Protein AF-A0A444KCE2-F1 (afdb_monomer_lite)

Foldseek 3Di:
DDQDDLALQVLLVLLVVQLVVQCVVVVVDDSVVSSVVSLVVLCVQLVHDPVQSVCSNVSHNFDQSSSQSSCVSSVHHSVVRVDDRHGD

Sequence (88 aa):
MSVPSFSPAMLQLFLYAHCVAAHGRTPRLKFQTAAEREKARLRKLARITVNQMHSAWMGRLPTPEPRARLWAVLGHFPSDFGVVLTHG

Secondary structure (DSSP, 8-state):
-PPPP--HHHHHHHHHHHHHHHHHT-TTS-HHHHHHHHHHHHHHHTT--HHHHHHHHTT----HHHHHHHHHHTT--GGGGTPPP---

pLDDT: mean 94.82, std 6.28, range [53.22, 98.5]

Radius of gyration: 13.15 Å; chains: 1; bounding box: 34×29×34 Å

Structure (mmCIF, N/CA/C/O backbone):
data_AF-A0A444KCE2-F1
#
_entry.id   AF-A0A444KCE2-F1
#
loop_
_atom_site.group_PDB
_atom_site.id
_atom_site.type_symbol
_atom_site.label_atom_id
_atom_site.label_alt_id
_atom_site.label_comp_id
_atom_site.label_asym_id
_atom_site.label_entity_id
_atom_site.label_seq_id
_atom_site.pdbx_PDB_ins_code
_atom_site.Cartn_x
_atom_site.Cartn_y
_atom_site.Cartn_z
_atom_site.occupancy
_atom_site.B_iso_or_equiv
_atom_site.auth_seq_id
_atom_site.auth_comp_id
_atom_site.auth_asym_id
_atom_site.auth_atom_id
_atom_site.pdbx_PDB_model_num
ATOM 1 N N . MET A 1 1 ? -16.715 -18.528 4.287 1.00 53.22 1 MET A N 1
ATOM 2 C CA . MET A 1 1 ? -15.753 -17.658 3.573 1.00 53.22 1 MET A CA 1
ATOM 3 C C . MET A 1 1 ? -14.788 -17.085 4.598 1.00 53.22 1 MET A C 1
ATOM 5 O O . MET A 1 1 ? -15.252 -16.658 5.646 1.00 53.22 1 MET A O 1
ATOM 9 N N . SER A 1 2 ? -13.477 -17.141 4.358 1.00 81.44 2 SER A N 1
ATOM 10 C CA . SER A 1 2 ? -12.474 -16.529 5.243 1.00 81.44 2 SER A CA 1
ATOM 11 C C . SER A 1 2 ? -12.441 -15.013 5.040 1.00 81.44 2 SER A C 1
ATOM 13 O O . SER A 1 2 ? -12.409 -14.559 3.898 1.00 81.44 2 SER A O 1
ATOM 15 N N . VAL A 1 3 ? -12.422 -14.237 6.124 1.00 82.75 3 VAL A N 1
ATOM 16 C CA . VAL A 1 3 ? -12.282 -12.773 6.059 1.00 82.75 3 VAL A CA 1
ATOM 17 C C . VAL A 1 3 ? -10.866 -12.418 5.572 1.00 82.75 3 VAL A C 1
ATOM 19 O O . VAL A 1 3 ? -9.898 -12.961 6.112 1.00 82.75 3 VAL A O 1
ATOM 22 N N . PRO A 1 4 ? -10.704 -11.544 4.561 1.00 88.00 4 PRO A N 1
ATOM 23 C CA . PRO A 1 4 ? -9.386 -11.133 4.089 1.00 88.00 4 PRO A CA 1
ATOM 24 C C . PRO A 1 4 ? -8.614 -10.347 5.155 1.00 88.00 4 PRO A C 1
ATOM 26 O O . PRO A 1 4 ? -9.169 -9.551 5.912 1.00 88.00 4 PRO A O 1
ATOM 29 N N . SER A 1 5 ? -7.299 -10.560 5.197 1.00 91.62 5 SER A N 1
ATOM 30 C CA . SER A 1 5 ? -6.411 -9.891 6.148 1.00 91.62 5 SER A CA 1
ATOM 31 C C . SER A 1 5 ? -5.940 -8.541 5.613 1.00 91.62 5 SER A C 1
ATOM 33 O O . SER A 1 5 ? -5.241 -8.480 4.607 1.00 91.62 5 SER A O 1
ATOM 35 N N . PHE A 1 6 ? -6.210 -7.470 6.359 1.00 94.25 6 PHE A N 1
ATOM 36 C CA . PHE A 1 6 ? -5.689 -6.118 6.103 1.00 94.25 6 PHE A CA 1
ATOM 37 C C . PHE A 1 6 ? -4.587 -5.713 7.100 1.00 94.25 6 PHE A C 1
ATOM 39 O O . PHE A 1 6 ? -4.426 -4.539 7.458 1.00 94.25 6 PHE A O 1
ATOM 46 N N . SER A 1 7 ? -3.828 -6.703 7.578 1.00 94.19 7 SER A N 1
ATOM 47 C CA . SER A 1 7 ? -2.717 -6.508 8.510 1.00 94.19 7 SER A CA 1
ATOM 48 C C . SER A 1 7 ? -1.562 -5.703 7.888 1.00 94.19 7 SER A C 1
ATOM 50 O O . SER A 1 7 ? -1.404 -5.685 6.662 1.00 94.19 7 SER A O 1
ATOM 52 N N . PRO A 1 8 ? -0.709 -5.056 8.706 1.00 96.56 8 PRO A N 1
ATOM 53 C CA . PRO A 1 8 ? 0.489 -4.373 8.215 1.00 96.56 8 PRO A CA 1
ATOM 54 C C . PRO A 1 8 ? 1.427 -5.277 7.398 1.00 96.56 8 PRO A C 1
ATOM 56 O O . PRO A 1 8 ? 1.955 -4.842 6.375 1.00 96.56 8 PRO A O 1
ATOM 59 N 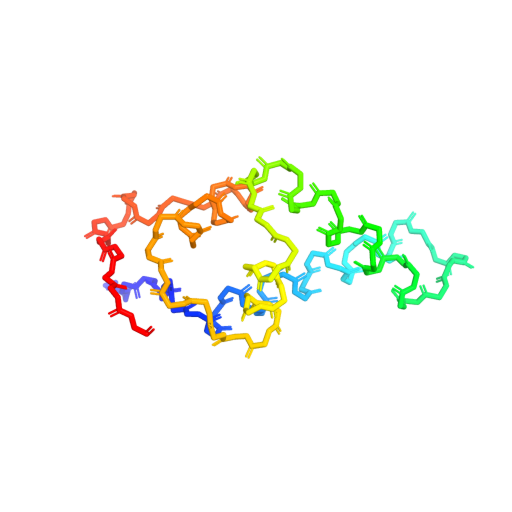N . ALA A 1 9 ? 1.582 -6.544 7.794 1.00 96.19 9 ALA A N 1
ATOM 60 C CA . ALA A 1 9 ? 2.373 -7.525 7.050 1.00 96.19 9 ALA A CA 1
ATOM 61 C C . ALA A 1 9 ? 1.765 -7.836 5.672 1.00 96.19 9 ALA A C 1
ATOM 63 O O . ALA A 1 9 ? 2.486 -7.922 4.680 1.00 96.19 9 ALA A O 1
ATOM 64 N N . MET A 1 10 ? 0.434 -7.942 5.575 1.00 96.69 10 MET A N 1
ATOM 65 C CA . MET A 1 10 ? -0.222 -8.146 4.281 1.00 96.69 10 MET A CA 1
ATOM 66 C C . MET A 1 10 ? -0.048 -6.929 3.370 1.00 96.69 10 MET A C 1
ATOM 68 O O . MET A 1 10 ? 0.235 -7.070 2.183 1.00 96.69 10 MET A O 1
ATOM 72 N N . LEU A 1 11 ? -0.135 -5.723 3.933 1.00 97.50 11 LEU A N 1
ATOM 73 C CA . LEU A 1 11 ? 0.101 -4.499 3.175 1.00 97.50 11 LEU A CA 1
ATOM 74 C C . LEU A 1 11 ? 1.526 -4.446 2.599 1.00 97.50 11 LEU A C 1
ATOM 76 O O . LEU A 1 11 ? 1.703 -4.074 1.441 1.00 97.50 11 LEU A O 1
ATOM 80 N N . GLN A 1 12 ? 2.536 -4.865 3.367 1.00 98.06 12 GLN A N 1
ATOM 81 C CA . GLN A 1 12 ? 3.917 -4.959 2.885 1.00 98.06 12 GLN A CA 1
ATOM 82 C C . GLN A 1 12 ? 4.037 -5.872 1.656 1.00 98.06 12 GLN A C 1
ATOM 84 O O . GLN A 1 12 ? 4.699 -5.503 0.684 1.00 98.06 12 GLN A O 1
ATOM 89 N N . LEU A 1 13 ? 3.379 -7.035 1.674 1.00 97.62 13 LEU A N 1
ATOM 90 C CA . LEU A 1 13 ? 3.396 -7.978 0.551 1.00 97.62 13 LEU A CA 1
ATOM 91 C C . LEU A 1 13 ? 2.819 -7.350 -0.723 1.00 97.62 13 LEU A C 1
ATOM 93 O O . LEU A 1 13 ? 3.432 -7.439 -1.787 1.00 97.62 13 LEU A O 1
ATOM 97 N N . PHE A 1 14 ? 1.690 -6.646 -0.616 1.00 97.81 14 PHE A N 1
ATOM 98 C CA . PHE A 1 14 ? 1.079 -5.958 -1.758 1.00 97.81 14 PHE A CA 1
ATOM 99 C C . PHE A 1 14 ? 1.950 -4.812 -2.286 1.00 97.81 14 PHE A C 1
ATOM 101 O O . PHE A 1 14 ? 2.110 -4.661 -3.499 1.00 97.81 14 PHE A O 1
ATOM 108 N N . LEU A 1 15 ? 2.577 -4.034 -1.398 1.00 97.94 15 LEU A N 1
ATOM 109 C CA . LEU A 1 15 ? 3.525 -2.991 -1.800 1.00 97.94 15 LEU A CA 1
ATOM 110 C C . LEU A 1 15 ? 4.719 -3.577 -2.563 1.00 97.94 15 LEU A C 1
ATOM 112 O O . LEU A 1 15 ? 5.142 -3.018 -3.579 1.00 97.94 15 LEU A O 1
ATOM 116 N N . TYR A 1 16 ? 5.250 -4.711 -2.101 1.00 97.75 16 TYR A N 1
ATOM 117 C CA . TYR A 1 16 ? 6.337 -5.406 -2.783 1.00 97.75 16 TYR A CA 1
ATOM 118 C C . TYR A 1 16 ? 5.901 -5.913 -4.164 1.00 97.75 16 TYR A C 1
ATOM 120 O O . TYR A 1 16 ? 6.594 -5.660 -5.151 1.00 97.75 16 TYR A O 1
ATOM 128 N N . ALA A 1 17 ? 4.722 -6.534 -4.263 1.00 97.50 17 ALA A N 1
ATOM 129 C CA . ALA A 1 17 ? 4.159 -6.994 -5.532 1.00 97.50 17 ALA A CA 1
ATOM 130 C C . ALA A 1 17 ? 4.003 -5.848 -6.549 1.00 97.50 17 ALA A C 1
ATOM 132 O O . ALA A 1 17 ? 4.386 -5.990 -7.712 1.00 97.50 17 ALA A O 1
ATOM 133 N N . HIS A 1 18 ? 3.542 -4.673 -6.110 1.00 96.88 18 HIS A N 1
ATOM 134 C CA . HIS A 1 18 ? 3.481 -3.479 -6.957 1.00 96.88 18 HIS A CA 1
ATOM 135 C C . HIS A 1 18 ? 4.858 -3.030 -7.458 1.00 96.88 18 HIS A C 1
ATOM 137 O O . HIS A 1 18 ? 5.000 -2.667 -8.628 1.00 96.88 18 HIS A O 1
ATOM 143 N N . CYS A 1 19 ? 5.886 -3.088 -6.606 1.00 96.75 19 CYS A N 1
ATOM 144 C CA . CYS A 1 19 ? 7.256 -2.763 -7.002 1.00 96.75 19 CYS A CA 1
ATOM 145 C C . CYS A 1 19 ? 7.802 -3.761 -8.035 1.00 96.75 19 CYS A C 1
ATOM 147 O O . CYS A 1 19 ? 8.424 -3.346 -9.014 1.00 9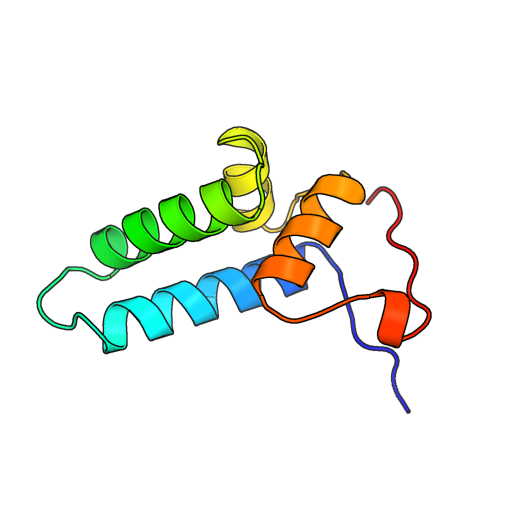6.75 19 CYS A O 1
ATOM 149 N N . VAL A 1 20 ? 7.524 -5.059 -7.870 1.00 96.88 20 VAL A N 1
ATOM 150 C CA . VAL A 1 20 ? 7.876 -6.101 -8.851 1.00 96.88 20 VAL A CA 1
ATOM 151 C C . VAL A 1 20 ? 7.176 -5.841 -10.187 1.00 96.88 20 VAL A C 1
ATOM 153 O O . VAL A 1 20 ? 7.831 -5.804 -11.228 1.00 96.88 20 VAL A O 1
ATOM 156 N N . ALA A 1 21 ? 5.873 -5.554 -10.174 1.00 96.62 21 ALA A N 1
ATOM 157 C CA . ALA A 1 21 ? 5.120 -5.225 -11.384 1.00 96.62 21 ALA A CA 1
ATOM 158 C C . ALA A 1 21 ? 5.606 -3.923 -12.057 1.00 96.62 21 ALA A C 1
ATOM 160 O O . ALA A 1 21 ? 5.603 -3.800 -13.283 1.00 96.62 21 ALA A O 1
ATOM 161 N N . ALA A 1 22 ? 6.020 -2.916 -11.283 1.00 95.62 22 ALA A N 1
ATOM 162 C CA . ALA A 1 22 ? 6.626 -1.693 -11.814 1.00 95.62 22 ALA A CA 1
ATOM 163 C C . ALA A 1 22 ? 7.987 -1.964 -12.477 1.00 95.62 22 ALA A C 1
ATOM 165 O O . ALA A 1 22 ? 8.266 -1.433 -13.555 1.00 95.62 22 ALA A O 1
ATOM 166 N N . HIS A 1 23 ? 8.807 -2.829 -11.878 1.00 96.50 23 HIS A N 1
ATOM 167 C CA . HIS A 1 23 ? 10.072 -3.252 -12.467 1.00 96.50 23 HIS A CA 1
ATOM 168 C C . HIS A 1 23 ? 9.867 -4.050 -13.763 1.00 96.50 23 HIS A C 1
ATOM 170 O O . HIS A 1 23 ? 10.541 -3.765 -14.749 1.00 96.50 23 HIS A O 1
ATOM 176 N N . GLY A 1 24 ? 8.877 -4.949 -13.820 1.00 95.75 24 GLY A N 1
ATOM 177 C CA . GLY A 1 24 ? 8.534 -5.685 -15.044 1.00 95.75 24 GLY A CA 1
ATOM 178 C C . GLY A 1 24 ? 8.144 -4.777 -16.221 1.00 95.75 24 GLY A C 1
ATOM 179 O O . GLY A 1 24 ? 8.447 -5.084 -17.369 1.00 95.75 24 GLY A O 1
ATOM 180 N N . ARG A 1 25 ? 7.552 -3.606 -15.942 1.00 94.44 25 ARG A N 1
ATOM 181 C CA . ARG A 1 25 ? 7.247 -2.564 -16.946 1.00 94.44 25 ARG A CA 1
ATOM 182 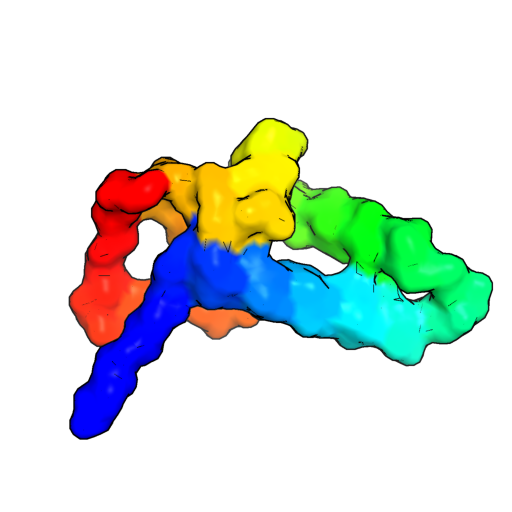C C . ARG A 1 25 ? 8.465 -1.723 -17.351 1.00 94.44 25 ARG A C 1
ATOM 184 O O . ARG A 1 25 ? 8.406 -0.992 -18.335 1.00 94.44 25 ARG A O 1
ATOM 191 N N . THR A 1 26 ? 9.559 -1.791 -16.594 1.00 92.25 26 THR A N 1
ATOM 192 C CA . THR A 1 26 ? 10.786 -1.006 -16.804 1.00 92.25 26 THR A CA 1
ATOM 193 C C . THR A 1 26 ? 12.052 -1.867 -16.641 1.00 92.25 26 THR A C 1
ATOM 195 O O . THR A 1 26 ? 12.920 -1.549 -15.825 1.00 92.25 26 THR A O 1
ATOM 198 N N . PRO A 1 27 ? 12.220 -2.943 -17.436 1.00 86.12 27 PRO A N 1
ATOM 199 C CA . PRO A 1 27 ? 13.241 -3.972 -17.192 1.00 86.12 27 PRO A CA 1
ATOM 200 C C . PRO A 1 27 ? 14.688 -3.462 -17.300 1.00 86.12 27 PRO A C 1
ATOM 202 O O . PRO A 1 27 ? 15.606 -4.085 -16.783 1.00 86.12 27 PRO A O 1
ATOM 205 N N . ARG A 1 28 ? 14.906 -2.304 -17.940 1.00 91.56 28 ARG A N 1
ATOM 206 C CA . ARG A 1 28 ? 16.225 -1.655 -18.044 1.00 91.56 28 ARG A CA 1
ATOM 207 C C . ARG A 1 28 ? 16.689 -0.992 -16.740 1.00 91.56 28 ARG A C 1
ATOM 209 O O . ARG A 1 28 ? 17.866 -0.672 -16.610 1.00 91.56 28 ARG A O 1
ATOM 216 N N . LEU A 1 29 ? 15.784 -0.728 -15.796 1.00 90.69 29 LEU A N 1
ATOM 217 C CA . LEU A 1 29 ? 16.122 -0.138 -14.499 1.00 90.69 29 LEU A CA 1
ATOM 218 C C . LEU A 1 29 ? 16.447 -1.236 -13.492 1.00 90.69 29 LEU A C 1
ATOM 220 O O . LEU A 1 29 ? 15.778 -2.259 -13.471 1.00 90.69 29 LEU A O 1
ATOM 224 N N . LYS A 1 30 ? 17.395 -0.998 -12.580 1.00 95.56 30 LYS A N 1
ATOM 225 C CA . LYS A 1 30 ? 17.573 -1.880 -11.416 1.00 95.56 30 LYS A CA 1
ATOM 226 C C . LYS A 1 30 ? 16.279 -1.918 -10.597 1.00 95.56 30 LYS A C 1
ATOM 228 O O . LYS A 1 30 ? 15.640 -0.876 -10.420 1.00 95.56 30 LYS A O 1
ATOM 233 N N . PHE A 1 31 ? 15.948 -3.082 -10.031 1.00 94.19 31 PHE A N 1
ATOM 234 C CA . PHE A 1 31 ? 14.759 -3.257 -9.186 1.00 94.19 31 PHE A CA 1
ATOM 235 C C . PHE A 1 31 ? 14.649 -2.171 -8.110 1.00 94.19 31 PHE A C 1
ATOM 237 O O . PHE A 1 31 ? 13.599 -1.557 -7.969 1.00 94.19 31 PHE A O 1
ATOM 244 N N . GLN A 1 32 ? 15.750 -1.864 -7.414 1.00 95.44 32 GLN A N 1
ATOM 245 C CA . GLN A 1 32 ? 15.780 -0.825 -6.382 1.00 95.44 32 GLN A CA 1
ATOM 246 C C . GLN A 1 32 ? 15.312 0.538 -6.914 1.00 95.44 32 GLN A C 1
ATOM 248 O O . GLN A 1 32 ? 14.480 1.190 -6.294 1.00 95.44 32 GLN A O 1
ATOM 253 N N . THR A 1 33 ? 15.781 0.955 -8.092 1.00 96.56 33 THR A N 1
ATOM 254 C CA . THR A 1 33 ? 15.384 2.230 -8.705 1.00 96.56 33 THR A CA 1
ATOM 255 C C . THR A 1 33 ? 13.905 2.239 -9.094 1.00 96.56 33 THR A C 1
ATOM 257 O O . THR A 1 33 ? 13.221 3.238 -8.872 1.00 96.56 33 THR A O 1
ATOM 260 N N . ALA A 1 34 ? 13.397 1.138 -9.656 1.00 96.00 34 ALA A N 1
ATOM 261 C CA . ALA A 1 34 ? 11.978 1.005 -9.988 1.00 96.00 34 ALA A CA 1
ATOM 262 C C . ALA A 1 34 ? 11.099 1.007 -8.723 1.00 96.00 34 ALA A C 1
ATOM 264 O O . ALA A 1 34 ? 10.092 1.714 -8.675 1.00 96.00 34 ALA A O 1
ATOM 265 N N . ALA A 1 35 ? 11.522 0.296 -7.676 1.00 96.38 35 ALA A N 1
ATOM 266 C CA . ALA A 1 35 ? 10.841 0.233 -6.390 1.00 96.38 35 ALA A CA 1
ATOM 267 C C . ALA A 1 35 ? 10.811 1.596 -5.683 1.00 96.38 35 ALA A C 1
ATOM 269 O O . ALA A 1 35 ? 9.762 1.992 -5.188 1.00 96.38 35 ALA A O 1
ATOM 270 N N . GLU A 1 36 ? 11.910 2.361 -5.664 1.00 96.75 36 GLU A N 1
ATOM 271 C CA . GLU A 1 36 ? 11.907 3.715 -5.084 1.00 96.75 36 GLU A CA 1
ATOM 272 C C . GLU A 1 36 ? 10.945 4.656 -5.817 1.00 96.75 36 GLU A C 1
ATOM 274 O O . GLU A 1 36 ? 10.189 5.397 -5.183 1.00 96.75 36 GLU A O 1
ATOM 279 N N . ARG A 1 37 ? 10.915 4.596 -7.155 1.00 97.19 37 ARG A N 1
ATOM 280 C CA . ARG A 1 37 ? 9.969 5.384 -7.960 1.00 97.19 37 ARG A CA 1
ATOM 281 C C . ARG A 1 37 ? 8.523 4.994 -7.668 1.00 97.19 37 ARG A C 1
ATOM 283 O O . ARG A 1 37 ? 7.686 5.878 -7.480 1.00 97.19 37 ARG A O 1
ATOM 290 N N . GLU A 1 38 ? 8.235 3.698 -7.587 1.00 97.56 38 GLU A N 1
ATOM 291 C CA . GLU A 1 38 ? 6.886 3.206 -7.312 1.00 97.56 38 GLU A CA 1
ATOM 292 C C . GLU A 1 38 ? 6.441 3.537 -5.883 1.00 97.56 38 GLU A C 1
ATOM 294 O O . GLU A 1 38 ? 5.354 4.081 -5.695 1.00 97.56 38 GLU A O 1
ATOM 299 N N . LYS A 1 39 ? 7.302 3.348 -4.874 1.00 98.12 39 LYS A N 1
ATOM 300 C CA . LYS A 1 39 ? 7.035 3.791 -3.496 1.00 98.12 39 LYS A CA 1
ATOM 301 C C . LYS A 1 39 ? 6.763 5.293 -3.437 1.00 98.12 39 LYS A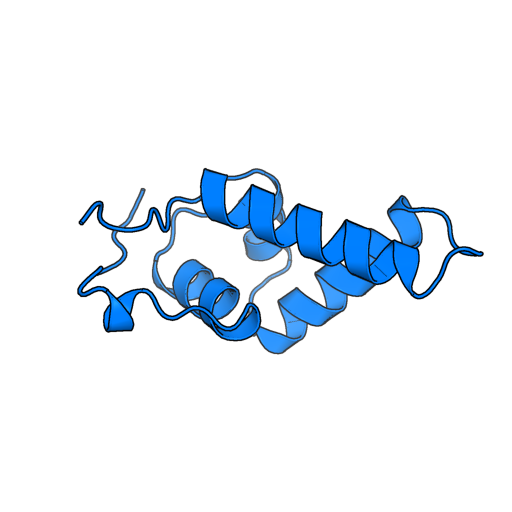 C 1
ATOM 303 O O . LYS A 1 39 ? 5.807 5.719 -2.793 1.00 98.12 39 LYS A O 1
ATOM 308 N N . ALA A 1 40 ? 7.547 6.117 -4.134 1.00 98.19 40 ALA A N 1
ATOM 309 C CA . ALA A 1 40 ? 7.308 7.558 -4.186 1.00 98.19 40 ALA A CA 1
ATOM 310 C C . ALA A 1 40 ? 5.954 7.904 -4.831 1.00 98.19 40 ALA A C 1
ATOM 312 O O . ALA A 1 40 ? 5.259 8.799 -4.342 1.00 98.19 40 ALA A O 1
ATOM 313 N N . ARG A 1 41 ? 5.560 7.186 -5.891 1.00 98.19 41 ARG A N 1
ATOM 314 C CA . ARG A 1 41 ? 4.257 7.334 -6.555 1.00 98.19 41 ARG A CA 1
ATOM 315 C C . ARG A 1 41 ? 3.107 6.956 -5.620 1.00 98.19 41 ARG A C 1
ATOM 317 O O . ARG A 1 41 ? 2.230 7.783 -5.383 1.00 98.19 41 ARG A O 1
ATOM 324 N N . LEU A 1 42 ? 3.141 5.752 -5.045 1.00 98.25 42 LEU A N 1
ATOM 325 C CA . LEU A 1 42 ? 2.116 5.243 -4.126 1.00 98.25 42 LEU A CA 1
ATOM 326 C C . LEU A 1 42 ? 1.973 6.138 -2.891 1.00 98.25 42 LEU A C 1
ATOM 328 O O . LEU A 1 42 ? 0.860 6.472 -2.499 1.00 98.25 42 LEU A O 1
ATOM 332 N N . ARG A 1 43 ? 3.090 6.610 -2.324 1.00 98.50 43 ARG A N 1
ATOM 333 C CA . ARG A 1 43 ? 3.096 7.544 -1.189 1.00 98.50 43 ARG A CA 1
ATOM 334 C C . ARG A 1 43 ? 2.352 8.840 -1.507 1.00 98.50 43 ARG A C 1
ATOM 336 O O . ARG A 1 43 ? 1.569 9.310 -0.684 1.00 98.50 43 ARG A O 1
ATOM 343 N N . LYS A 1 44 ? 2.620 9.429 -2.679 1.00 98.50 44 LYS A N 1
ATOM 344 C CA . LYS A 1 44 ? 1.966 10.668 -3.125 1.00 98.50 44 LYS A CA 1
ATOM 345 C C . LYS A 1 44 ? 0.464 10.459 -3.312 1.00 98.50 44 LYS A C 1
ATOM 347 O O . LYS A 1 44 ? -0.309 11.264 -2.805 1.00 98.50 44 LYS A O 1
ATOM 352 N N . LEU A 1 45 ? 0.065 9.364 -3.962 1.00 98.44 45 LEU A N 1
ATOM 353 C CA . LEU A 1 45 ? -1.347 9.014 -4.155 1.00 98.44 45 LEU A CA 1
ATOM 354 C C . LEU A 1 45 ? -2.067 8.776 -2.823 1.00 98.44 45 LEU A C 1
ATOM 356 O O . LEU A 1 45 ? -3.169 9.274 -2.623 1.00 98.44 45 LEU A O 1
ATOM 360 N N . ALA A 1 46 ? -1.414 8.090 -1.884 1.00 98.06 46 ALA A N 1
ATOM 361 C CA . ALA A 1 46 ? -1.975 7.806 -0.566 1.00 98.06 46 ALA A CA 1
ATOM 362 C C . ALA A 1 46 ? -1.937 9.021 0.373 1.00 98.06 46 ALA A C 1
ATOM 364 O O . ALA A 1 46 ? -2.466 8.950 1.479 1.00 98.06 46 ALA A O 1
ATOM 365 N N . ARG A 1 47 ? -1.297 10.127 -0.038 1.00 98.25 47 ARG A N 1
ATOM 366 C CA . ARG A 1 47 ? -1.125 11.354 0.756 1.00 98.25 47 ARG A CA 1
ATOM 367 C C . ARG A 1 47 ? -0.542 11.080 2.150 1.00 98.25 47 ARG A C 1
ATOM 369 O O . ARG A 1 47 ? -0.968 11.673 3.135 1.00 98.25 47 ARG A O 1
ATOM 376 N N . ILE A 1 48 ? 0.440 10.181 2.225 1.00 98.12 48 ILE A N 1
ATOM 377 C CA . ILE A 1 48 ? 1.123 9.820 3.475 1.00 98.12 48 ILE A CA 1
ATOM 378 C C . ILE A 1 48 ? 2.552 10.375 3.525 1.00 98.12 48 ILE A C 1
ATOM 380 O O . ILE A 1 48 ? 3.170 10.713 2.505 1.00 98.12 48 ILE A O 1
ATOM 384 N N . THR A 1 49 ? 3.101 10.453 4.734 1.00 98.06 49 THR A N 1
ATOM 385 C CA . THR A 1 49 ? 4.477 10.901 4.960 1.00 98.06 49 THR A CA 1
ATOM 386 C C . THR A 1 49 ? 5.494 9.849 4.513 1.00 98.06 49 THR A C 1
ATOM 388 O O . THR A 1 49 ? 5.173 8.678 4.291 1.00 98.06 49 THR A O 1
ATOM 391 N N . VAL A 1 50 ? 6.758 10.261 4.382 1.00 97.62 50 VAL A N 1
ATOM 392 C CA . VAL A 1 50 ? 7.866 9.333 4.101 1.00 97.62 50 VAL A CA 1
ATOM 393 C C . VAL A 1 50 ? 7.993 8.295 5.217 1.00 97.62 50 VAL A C 1
ATOM 395 O O . VAL A 1 50 ? 8.093 7.109 4.919 1.00 97.62 50 VAL A O 1
ATOM 398 N N . ASN A 1 51 ? 7.883 8.715 6.481 1.00 97.81 51 ASN A N 1
ATOM 399 C CA . ASN A 1 51 ? 7.952 7.811 7.631 1.00 97.81 51 ASN A CA 1
ATOM 400 C C . ASN A 1 51 ? 6.816 6.782 7.621 1.00 97.81 51 ASN A C 1
ATOM 402 O O . ASN A 1 51 ? 7.064 5.608 7.859 1.00 97.81 51 ASN A O 1
ATOM 406 N N . GLN A 1 52 ? 5.591 7.186 7.272 1.00 98.12 52 GLN A N 1
ATOM 407 C CA . GLN A 1 52 ? 4.463 6.255 7.148 1.00 98.12 52 GLN A CA 1
ATOM 408 C C . GLN A 1 52 ? 4.678 5.237 6.021 1.00 98.12 52 GLN A C 1
ATOM 410 O O . GLN A 1 52 ? 4.417 4.052 6.216 1.00 98.12 52 GLN A O 1
ATOM 415 N N . MET A 1 53 ? 5.195 5.669 4.864 1.00 98.19 53 MET A N 1
ATOM 416 C CA . MET A 1 53 ? 5.557 4.747 3.782 1.00 98.19 53 MET A CA 1
ATOM 417 C C . MET A 1 53 ? 6.683 3.793 4.210 1.00 98.19 53 MET A C 1
ATOM 419 O O . MET A 1 53 ? 6.612 2.601 3.930 1.00 98.19 53 MET A O 1
ATOM 423 N N . HIS A 1 54 ? 7.692 4.285 4.932 1.00 97.88 54 HIS A N 1
ATOM 424 C CA . HIS A 1 54 ? 8.763 3.450 5.474 1.00 97.88 54 HIS A CA 1
ATOM 425 C C . HIS A 1 54 ? 8.225 2.408 6.470 1.00 97.88 54 HIS A C 1
ATOM 427 O O . HIS A 1 54 ? 8.519 1.223 6.335 1.00 97.88 54 HIS A O 1
ATOM 433 N N . SER A 1 55 ? 7.361 2.808 7.407 1.00 97.88 55 SER A N 1
ATOM 434 C CA . SER A 1 55 ? 6.674 1.887 8.320 1.00 97.88 55 SER A CA 1
ATOM 435 C C . SER A 1 55 ? 5.833 0.846 7.580 1.00 97.88 55 SER A C 1
ATOM 437 O O . SER A 1 55 ? 5.868 -0.326 7.945 1.00 97.88 55 SER A O 1
ATOM 439 N N . ALA A 1 56 ? 5.113 1.234 6.523 1.00 97.81 56 ALA A N 1
ATOM 440 C CA . ALA A 1 56 ? 4.345 0.298 5.699 1.00 97.81 56 ALA A CA 1
ATOM 441 C C . ALA A 1 56 ? 5.252 -0.708 4.981 1.00 97.81 56 ALA A C 1
ATOM 443 O O . ALA A 1 56 ? 4.961 -1.901 4.962 1.00 97.81 56 ALA A O 1
ATOM 444 N N . TRP A 1 57 ? 6.384 -0.239 4.453 1.00 97.75 57 TRP A N 1
ATOM 445 C CA . TRP A 1 57 ? 7.383 -1.079 3.797 1.00 97.75 57 TRP A CA 1
ATOM 446 C C . TRP A 1 57 ? 8.053 -2.076 4.750 1.00 97.75 57 TRP A C 1
ATOM 448 O O . TRP A 1 57 ? 8.432 -3.167 4.336 1.00 97.75 57 TRP A O 1
ATOM 458 N N . MET A 1 58 ? 8.170 -1.725 6.032 1.00 97.19 58 MET A N 1
ATOM 459 C CA . MET A 1 58 ? 8.640 -2.631 7.084 1.00 97.19 58 MET A CA 1
ATOM 460 C C . MET A 1 58 ? 7.542 -3.557 7.635 1.00 97.19 58 MET A C 1
ATOM 462 O O . MET A 1 58 ? 7.824 -4.330 8.547 1.00 97.19 58 MET A O 1
ATOM 466 N N . GLY A 1 59 ? 6.298 -3.453 7.152 1.00 97.19 59 GLY A N 1
ATOM 467 C CA . GLY A 1 59 ? 5.167 -4.226 7.674 1.00 97.19 59 GLY A CA 1
ATOM 468 C C . GLY A 1 59 ? 4.737 -3.809 9.083 1.00 97.19 59 GLY A C 1
ATOM 469 O O . GLY A 1 59 ? 4.251 -4.631 9.849 1.00 97.19 59 GLY A O 1
ATOM 470 N N . ARG A 1 60 ? 4.947 -2.539 9.453 1.00 96.25 60 ARG A N 1
ATOM 471 C CA . ARG A 1 60 ? 4.750 -1.998 10.810 1.00 96.25 60 ARG A CA 1
ATOM 472 C C . ARG A 1 60 ? 4.051 -0.639 10.796 1.00 96.25 60 ARG A C 1
ATOM 474 O O . ARG A 1 60 ? 4.458 0.260 11.522 1.00 96.25 60 ARG A O 1
ATOM 481 N N . LEU A 1 61 ? 3.070 -0.425 9.915 1.00 96.12 61 LEU A N 1
ATOM 482 C CA . LEU A 1 61 ? 2.281 0.814 9.891 1.00 96.12 61 LEU A CA 1
ATOM 483 C C . LEU A 1 61 ? 1.098 0.704 10.872 1.00 96.12 61 LEU A C 1
ATOM 485 O O . LEU A 1 61 ? 0.086 0.090 10.514 1.00 96.12 61 LEU A O 1
ATOM 489 N N . PRO A 1 62 ? 1.188 1.305 12.075 1.00 92.56 62 PRO A N 1
ATOM 490 C CA . PRO A 1 62 ? 0.247 1.002 13.144 1.00 92.56 62 PRO A CA 1
ATOM 491 C C . PRO A 1 62 ? -1.053 1.787 13.010 1.00 92.56 62 PRO A C 1
ATOM 493 O O . PRO A 1 62 ? -2.120 1.350 13.431 1.00 92.56 62 PRO A O 1
ATOM 496 N N . THR A 1 63 ? -0.993 2.957 12.380 1.00 95.56 63 THR A N 1
ATOM 497 C CA . THR A 1 63 ? -2.116 3.881 12.290 1.00 95.56 63 THR A CA 1
ATOM 498 C C . THR A 1 63 ? -3.137 3.410 11.245 1.00 95.56 63 THR A C 1
ATOM 500 O O . THR A 1 63 ? -2.767 3.170 10.091 1.00 95.56 63 THR A O 1
ATOM 503 N N . PRO A 1 64 ? -4.427 3.282 11.616 1.00 95.94 64 PRO A N 1
ATOM 504 C CA . PRO A 1 64 ? -5.479 2.809 10.713 1.00 95.94 64 PRO A CA 1
ATOM 505 C C . PRO A 1 64 ? -5.654 3.661 9.459 1.00 95.94 64 PRO A C 1
ATOM 507 O O . PRO A 1 64 ? -5.742 3.138 8.353 1.00 95.94 64 PRO A O 1
ATOM 510 N N . GLU A 1 65 ? -5.681 4.983 9.619 1.00 96.62 65 GLU A N 1
ATOM 511 C CA . GLU A 1 65 ? -6.050 5.910 8.549 1.00 96.62 65 GLU A CA 1
ATOM 512 C C . GLU A 1 65 ? -5.019 5.927 7.393 1.00 96.62 65 GLU A C 1
ATOM 514 O O . GLU A 1 65 ? -5.412 5.721 6.242 1.00 96.62 65 GLU A O 1
ATOM 519 N N . PRO A 1 66 ? -3.694 6.049 7.628 1.00 97.38 66 PRO A N 1
ATOM 520 C CA . PRO A 1 66 ? -2.695 5.864 6.571 1.00 97.38 66 PRO A CA 1
ATOM 521 C C . PRO A 1 66 ? -2.736 4.478 5.916 1.00 97.38 66 PRO A C 1
ATOM 523 O O . PRO A 1 66 ? -2.483 4.361 4.717 1.00 97.38 66 PRO A O 1
ATOM 526 N N . ARG A 1 67 ? -3.070 3.432 6.682 1.00 96.94 67 ARG A N 1
ATOM 527 C CA . ARG A 1 67 ? -3.174 2.059 6.174 1.00 96.94 67 ARG A CA 1
ATOM 528 C C . ARG A 1 67 ? -4.367 1.911 5.231 1.00 96.94 67 ARG A C 1
ATOM 530 O O . ARG A 1 67 ? -4.208 1.362 4.146 1.00 96.94 67 ARG A O 1
ATOM 537 N N . ALA A 1 68 ? -5.521 2.468 5.599 1.00 97.31 68 ALA A N 1
ATOM 538 C CA . ALA A 1 68 ? -6.705 2.527 4.746 1.00 97.31 68 ALA A CA 1
ATOM 539 C C . ALA A 1 68 ? -6.418 3.276 3.436 1.00 97.31 68 ALA A C 1
ATOM 541 O O . ALA A 1 68 ? -6.761 2.784 2.365 1.00 97.31 68 ALA A O 1
ATOM 542 N N . ARG A 1 69 ? -5.723 4.423 3.498 1.00 98.06 69 ARG A N 1
ATOM 543 C CA . ARG A 1 69 ? -5.339 5.182 2.294 1.00 98.06 69 ARG A CA 1
ATOM 544 C C . ARG A 1 69 ? -4.424 4.393 1.360 1.00 98.06 69 ARG A C 1
ATOM 546 O O . ARG A 1 69 ? -4.600 4.460 0.147 1.00 98.06 69 ARG A O 1
ATOM 553 N N . LEU A 1 70 ? -3.461 3.644 1.900 1.00 98.06 70 LEU A N 1
ATOM 554 C CA . LEU A 1 70 ? -2.611 2.779 1.079 1.00 98.06 70 LEU A CA 1
ATOM 555 C C . LEU A 1 70 ? -3.411 1.652 0.430 1.00 98.06 70 LEU A C 1
ATOM 557 O O . LEU A 1 70 ? -3.266 1.447 -0.770 1.00 98.06 70 LEU A O 1
ATOM 561 N N . TRP A 1 71 ? -4.280 0.974 1.180 1.00 97.81 71 TRP A N 1
ATOM 562 C CA . TRP A 1 71 ? -5.158 -0.050 0.615 1.00 97.81 71 TRP A CA 1
ATOM 563 C C . TRP A 1 71 ? -6.039 0.503 -0.510 1.00 97.81 71 TRP A C 1
ATOM 565 O O . TRP A 1 71 ? -6.083 -0.091 -1.585 1.00 97.81 71 TRP A O 1
ATOM 575 N N . ALA A 1 72 ? -6.623 1.690 -0.325 1.00 97.56 72 ALA A N 1
ATOM 576 C CA . ALA A 1 72 ? -7.433 2.345 -1.349 1.00 97.56 72 ALA A CA 1
ATOM 577 C C . ALA A 1 72 ? -6.640 2.624 -2.639 1.00 97.56 72 ALA A C 1
ATOM 579 O O . ALA A 1 72 ? -7.128 2.372 -3.736 1.00 97.56 72 ALA A O 1
ATOM 580 N N . VAL A 1 73 ? -5.387 3.086 -2.529 1.00 97.81 73 VAL A N 1
ATOM 581 C CA . VAL A 1 73 ? -4.500 3.286 -3.694 1.00 97.81 73 VAL A CA 1
ATOM 582 C C . VAL A 1 73 ? -4.154 1.972 -4.395 1.00 97.81 73 VAL A C 1
ATOM 584 O O . VAL A 1 73 ? -3.944 1.962 -5.608 1.00 97.81 73 VAL A O 1
ATOM 587 N N . LEU A 1 74 ? -4.096 0.873 -3.645 1.00 96.38 74 LEU A N 1
ATOM 588 C CA . LEU A 1 74 ? -3.899 -0.476 -4.174 1.00 96.38 74 LEU A CA 1
ATOM 589 C C . LEU A 1 74 ? -5.196 -1.080 -4.745 1.00 96.38 74 LEU A C 1
ATOM 591 O O . LEU A 1 74 ? -5.158 -2.184 -5.272 1.00 96.38 74 LEU A O 1
ATOM 595 N N . GLY A 1 75 ? -6.325 -0.364 -4.677 1.00 96.38 75 GLY A N 1
ATOM 596 C CA . GLY A 1 75 ? -7.615 -0.811 -5.205 1.00 96.38 75 GLY A CA 1
ATOM 597 C C . GLY A 1 75 ? -8.394 -1.733 -4.267 1.00 96.38 75 GLY A C 1
ATOM 598 O O . GLY A 1 75 ? -9.302 -2.426 -4.717 1.00 96.38 75 GLY A O 1
ATOM 599 N N . HIS A 1 76 ? -8.054 -1.755 -2.977 1.00 96.06 76 HIS A N 1
ATOM 600 C CA . HIS A 1 76 ? -8.729 -2.581 -1.979 1.00 96.06 76 HIS A CA 1
ATOM 601 C C . HIS A 1 76 ? -9.305 -1.723 -0.855 1.00 96.06 76 HIS A C 1
ATOM 603 O O . HIS A 1 76 ? -8.613 -0.881 -0.284 1.00 96.06 76 HIS A O 1
ATOM 609 N N . PHE A 1 77 ? -10.555 -1.976 -0.479 1.00 95.31 77 PHE A N 1
ATOM 610 C CA . PHE A 1 77 ? -11.230 -1.240 0.584 1.00 95.31 77 PHE A CA 1
ATOM 611 C C . PHE A 1 77 ? -11.629 -2.217 1.698 1.00 95.31 77 PHE A C 1
ATOM 613 O O . PHE A 1 77 ? -12.478 -3.077 1.474 1.00 95.31 77 PHE A O 1
ATOM 620 N N . PRO A 1 78 ? -11.035 -2.125 2.907 1.00 93.81 78 PRO A N 1
ATOM 621 C CA . PRO A 1 78 ? -11.384 -3.013 4.022 1.00 93.81 78 PRO A CA 1
ATOM 622 C C . PRO A 1 78 ? -12.885 -3.027 4.356 1.00 93.81 78 PRO A C 1
ATOM 624 O O . PRO A 1 78 ? -13.434 -4.067 4.719 1.00 93.81 78 PRO A O 1
ATOM 627 N N . SER A 1 79 ? -13.559 -1.888 4.170 1.00 93.50 79 SER A N 1
ATOM 628 C CA . SER A 1 79 ? -14.999 -1.719 4.386 1.00 93.50 79 SER A CA 1
ATOM 629 C C . SER A 1 79 ? -15.860 -2.643 3.529 1.00 93.50 79 SER A C 1
ATOM 631 O O . SER A 1 79 ? -16.895 -3.097 4.009 1.00 93.50 79 SER A O 1
ATOM 633 N N . ASP A 1 80 ? -15.420 -2.980 2.314 1.00 94.31 80 ASP A N 1
ATOM 634 C CA . ASP A 1 80 ? -16.161 -3.861 1.398 1.00 94.31 80 ASP A CA 1
ATOM 635 C C . ASP A 1 80 ? -16.277 -5.289 1.954 1.00 94.31 80 ASP A C 1
ATOM 637 O O . ASP A 1 80 ? -17.136 -6.065 1.542 1.00 94.31 80 ASP A O 1
ATOM 641 N N . PHE A 1 81 ? -15.432 -5.625 2.932 1.00 92.25 81 PHE A N 1
ATOM 642 C CA . PHE A 1 81 ? -15.407 -6.909 3.627 1.00 92.25 81 PHE A CA 1
ATOM 643 C C . PHE A 1 81 ? -15.897 -6.808 5.079 1.00 92.25 81 PHE A C 1
ATOM 645 O O . PHE A 1 81 ? -15.699 -7.741 5.856 1.00 92.25 81 PHE A O 1
ATOM 652 N N . GLY A 1 82 ? -16.482 -5.671 5.475 1.00 92.56 82 GLY A N 1
ATOM 653 C CA . GLY A 1 82 ? -16.893 -5.415 6.857 1.00 92.56 82 GLY A CA 1
ATOM 654 C C . GLY A 1 82 ? -15.722 -5.271 7.838 1.00 92.56 82 GLY A C 1
ATOM 655 O O . GLY A 1 82 ? -15.912 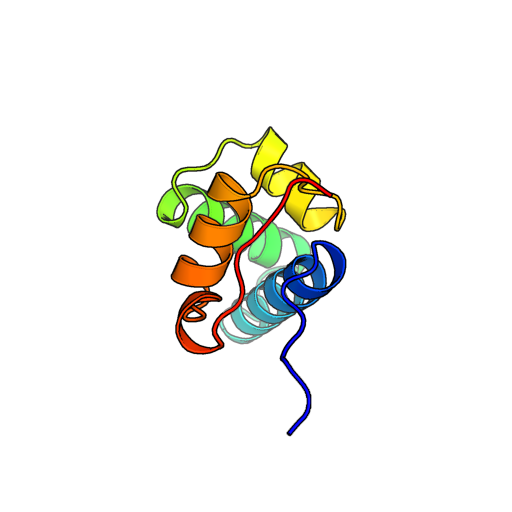-5.425 9.043 1.00 92.56 82 GLY A O 1
ATOM 656 N N . VAL A 1 83 ? -14.506 -4.994 7.351 1.00 93.38 83 VAL A N 1
ATOM 657 C CA . VAL A 1 83 ? -13.306 -4.867 8.189 1.00 93.38 83 VAL A CA 1
ATOM 658 C C . VAL A 1 83 ? -13.079 -3.409 8.580 1.00 93.38 83 VAL A C 1
ATOM 660 O O . VAL A 1 83 ? -12.859 -2.544 7.732 1.00 93.38 83 VAL A O 1
ATOM 663 N N . VAL A 1 84 ? -13.042 -3.150 9.888 1.00 93.56 84 VAL A N 1
ATOM 6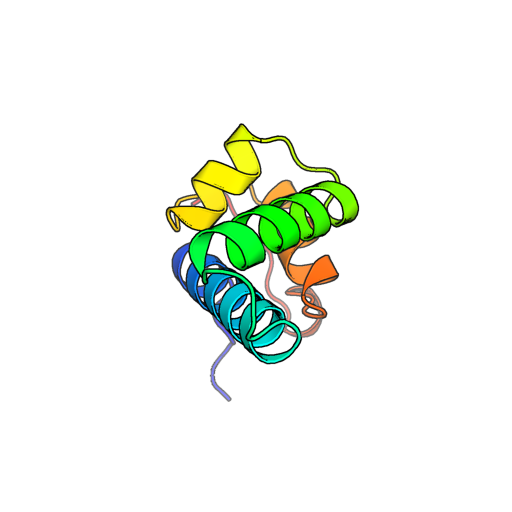64 C CA . VAL A 1 84 ? -12.622 -1.865 10.464 1.00 93.56 84 VAL A CA 1
ATOM 665 C C . VAL A 1 84 ? -11.170 -1.978 10.918 1.00 93.56 84 VAL A C 1
ATOM 667 O O . VAL A 1 84 ? -10.824 -2.842 11.722 1.00 93.56 84 VAL A O 1
ATOM 670 N N . LEU A 1 85 ? -10.302 -1.109 10.399 1.00 92.31 85 LEU A N 1
ATOM 671 C CA . LEU A 1 85 ? -8.897 -1.093 10.799 1.00 92.31 85 LEU A CA 1
ATOM 672 C C . LEU A 1 85 ? -8.747 -0.471 12.188 1.00 92.31 85 LEU A C 1
ATOM 674 O O . LEU A 1 85 ? -9.191 0.647 12.434 1.00 92.31 85 LEU A O 1
ATOM 678 N N . THR A 1 86 ? -8.047 -1.174 13.068 1.00 91.31 86 THR A N 1
ATOM 679 C CA . THR A 1 86 ? -7.689 -0.707 14.407 1.00 91.31 86 THR A CA 1
ATOM 680 C C . THR A 1 86 ? -6.187 -0.468 14.511 1.00 91.31 86 THR A C 1
ATOM 682 O O . THR A 1 86 ? -5.402 -0.868 13.635 1.00 91.31 86 THR A O 1
ATOM 685 N N . HIS A 1 87 ? -5.782 0.253 15.557 1.00 88.75 87 HIS A N 1
ATOM 686 C CA . HIS A 1 87 ? -4.371 0.371 15.905 1.00 88.75 87 HIS A CA 1
ATOM 687 C C . HIS A 1 87 ? -3.791 -1.028 16.123 1.00 88.75 87 HIS A C 1
ATOM 689 O O . HIS A 1 87 ? -4.432 -1.870 16.751 1.00 88.75 87 HIS A O 1
ATOM 695 N N . GLY A 1 88 ? -2.609 -1.277 15.571 1.00 67.25 88 GLY A N 1
ATOM 696 C CA . GLY A 1 88 ? -1.923 -2.564 15.660 1.00 67.25 88 GLY A CA 1
ATOM 697 C C . GLY A 1 88 ? -0.449 -2.437 15.354 1.00 67.25 88 GLY A C 1
ATOM 698 O O . GLY A 1 88 ? -0.011 -1.298 15.090 1.00 67.25 88 GLY A O 1
#